Protein AF-A0A444R2T9-F1 (afdb_monomer_lite)

Radius of gyration: 25.32 Å; chains: 1; bounding box: 72×37×50 Å

Sequence (111 aa):
MKKINFAFIILFLFSLPLIIFYQPWVNALPPTPRHASPEQLEKTVRYLTQTVHPRSADNIDNLNRSAEYIKEVFISNGARVTAQDVPITGGPYKNIVANYGPADGPLIIIG

Organism: Escherichia coli (NCBI:txid562)

pLDDT: mean 89.86, std 9.11, range [56.91, 98.12]

Secondary structure (DSSP, 8-state):
-HHHHHHHHHHHHHHHHHHHHH-TT-PPPPPP---S-HHHHHHHHHIIIIIS---STT-HHHHHHHHHHHHHHHHHTT-EEEEEEE--TTS-EEEEEEE-S-SSSPP----

Foldseek 3Di:
DVVVVVVVVVVVVVCVVVCVVVVVVDDDDDDDPPPDDPVVVVVLCCCLPPVLPPQDLVRVVSVVVNLVVVLVVLVVVPWPWDWDFDPDPRDRDTDIDTDDDDPPDDDDDDD

Structure (mmCIF, N/CA/C/O backbone):
data_AF-A0A444R2T9-F1
#
_entry.id   AF-A0A444R2T9-F1
#
loop_
_atom_site.group_PDB
_atom_site.id
_atom_site.type_symbol
_atom_site.label_atom_id
_atom_site.label_alt_id
_atom_site.label_comp_id
_atom_site.label_asym_id
_atom_site.label_entity_id
_atom_site.label_seq_id
_atom_site.pdbx_PDB_ins_code
_atom_site.Cartn_x
_atom_site.Cartn_y
_atom_site.Cartn_z
_atom_site.occupancy
_atom_site.B_iso_or_equiv
_atom_site.auth_seq_id
_atom_site.auth_comp_id
_atom_site.auth_asym_id
_atom_site.auth_atom_id
_atom_site.pdbx_PDB_model_num
ATOM 1 N N . MET A 1 1 ? 60.084 2.263 -27.507 1.00 56.91 1 MET A N 1
ATOM 2 C CA . MET A 1 1 ? 59.109 1.176 -27.243 1.00 56.91 1 MET A CA 1
ATOM 3 C C . MET A 1 1 ? 58.768 1.012 -25.755 1.00 56.91 1 MET A C 1
ATOM 5 O O . MET A 1 1 ? 57.604 1.160 -25.426 1.00 56.91 1 MET A O 1
ATOM 9 N N . LYS A 1 2 ? 59.722 0.812 -24.824 1.00 59.62 2 LYS A N 1
ATOM 10 C CA . LYS A 1 2 ? 59.415 0.601 -23.381 1.00 59.62 2 LYS A CA 1
ATOM 11 C C . LYS A 1 2 ? 58.639 1.741 -22.682 1.00 59.62 2 LYS A C 1
ATOM 13 O O . LYS A 1 2 ? 57.729 1.464 -21.912 1.00 59.62 2 LYS A O 1
ATOM 18 N N . LYS A 1 3 ? 58.953 3.013 -22.970 1.00 61.66 3 LYS A N 1
ATOM 19 C CA . LYS A 1 3 ? 58.262 4.182 -22.372 1.00 61.66 3 LYS A CA 1
ATOM 20 C C . LYS A 1 3 ? 56.801 4.330 -22.822 1.00 61.66 3 LYS A C 1
ATOM 22 O O . LYS A 1 3 ? 55.969 4.779 -22.047 1.00 61.66 3 LYS A O 1
ATOM 27 N N . ILE A 1 4 ? 56.502 3.916 -24.054 1.00 66.50 4 ILE A N 1
ATOM 28 C CA . ILE A 1 4 ? 55.150 3.952 -24.626 1.00 66.50 4 ILE A CA 1
ATOM 29 C C . ILE A 1 4 ? 54.253 2.951 -23.882 1.00 66.50 4 ILE A C 1
ATOM 31 O O . ILE A 1 4 ? 53.169 3.312 -23.446 1.00 66.50 4 ILE A O 1
ATOM 35 N N . ASN A 1 5 ? 54.759 1.746 -23.602 1.00 72.44 5 ASN A N 1
ATOM 36 C CA . ASN A 1 5 ? 54.027 0.736 -22.827 1.00 72.44 5 ASN A CA 1
ATOM 37 C C . ASN A 1 5 ? 53.767 1.174 -21.375 1.00 72.44 5 ASN A C 1
ATOM 39 O O . ASN A 1 5 ? 52.708 0.888 -20.829 1.00 72.44 5 ASN A O 1
ATOM 43 N N . PHE A 1 6 ? 54.703 1.902 -20.757 1.00 81.19 6 PHE A N 1
ATOM 44 C CA . PHE A 1 6 ? 54.534 2.416 -19.394 1.00 81.19 6 PHE A CA 1
ATOM 45 C C . PHE A 1 6 ? 53.451 3.504 -19.301 1.00 81.19 6 PHE A C 1
ATOM 47 O O . PHE A 1 6 ? 52.652 3.501 -18.368 1.00 81.19 6 PHE A O 1
ATOM 54 N N . ALA A 1 7 ? 53.369 4.390 -20.298 1.00 85.06 7 ALA A N 1
ATOM 55 C CA . ALA A 1 7 ? 52.317 5.405 -20.368 1.00 85.06 7 ALA A CA 1
ATOM 56 C C . ALA A 1 7 ? 50.914 4.782 -20.498 1.00 85.06 7 ALA A C 1
ATOM 58 O O . ALA A 1 7 ? 49.977 5.243 -19.850 1.00 85.06 7 ALA A O 1
ATOM 59 N N . PHE A 1 8 ? 50.777 3.695 -21.267 1.00 86.12 8 PHE A N 1
ATOM 60 C CA . PHE A 1 8 ? 49.508 2.971 -21.388 1.00 86.12 8 PHE A CA 1
ATOM 61 C C . PHE A 1 8 ? 49.064 2.313 -20.077 1.00 86.12 8 PHE A C 1
ATOM 63 O O . PHE A 1 8 ? 47.875 2.329 -19.770 1.00 86.12 8 PHE A O 1
ATOM 70 N N . ILE A 1 9 ? 49.999 1.789 -19.278 1.00 88.62 9 ILE A N 1
ATOM 71 C CA . ILE A 1 9 ? 49.688 1.201 -17.965 1.00 88.62 9 ILE A CA 1
ATOM 72 C C . ILE A 1 9 ? 49.150 2.267 -17.007 1.00 88.62 9 ILE A C 1
ATOM 74 O O . ILE A 1 9 ? 48.155 2.035 -16.323 1.00 88.62 9 ILE A O 1
ATOM 78 N N . ILE A 1 10 ? 49.775 3.447 -16.986 1.00 90.25 10 ILE A N 1
ATOM 79 C CA . ILE A 1 10 ? 49.314 4.574 -16.168 1.00 90.25 10 ILE A CA 1
ATOM 80 C C . ILE A 1 10 ? 47.912 5.002 -16.604 1.00 90.25 10 ILE A C 1
ATOM 82 O O . ILE A 1 10 ? 47.019 5.109 -15.768 1.00 90.25 10 ILE A O 1
ATOM 86 N N . LEU A 1 11 ? 47.690 5.185 -17.907 1.00 89.81 11 LEU A N 1
ATOM 87 C CA . LEU A 1 11 ? 46.384 5.584 -18.430 1.00 89.81 11 LEU A CA 1
ATOM 88 C C . LEU A 1 11 ? 45.292 4.556 -18.090 1.00 89.81 11 LEU A C 1
ATOM 90 O O . LEU A 1 11 ? 44.199 4.933 -17.672 1.00 89.81 11 LEU A O 1
ATOM 94 N N . PHE A 1 12 ? 45.605 3.262 -18.199 1.00 88.75 12 PHE A N 1
ATOM 95 C CA . PHE A 1 12 ? 44.692 2.185 -17.828 1.00 88.75 12 PHE A CA 1
ATOM 96 C C . PHE A 1 12 ? 44.347 2.223 -16.331 1.00 88.75 12 PHE A C 1
ATOM 98 O O . PHE A 1 12 ? 43.168 2.207 -15.978 1.00 88.75 12 PHE A O 1
ATOM 105 N N . LEU A 1 13 ? 45.347 2.373 -15.455 1.00 91.75 13 LEU A N 1
ATOM 106 C CA . LEU A 1 13 ? 45.146 2.493 -14.005 1.00 91.75 13 LEU A CA 1
ATOM 107 C C . LEU A 1 13 ? 44.278 3.699 -13.625 1.00 91.75 13 LEU A C 1
ATOM 109 O O . LEU A 1 13 ? 43.403 3.569 -12.774 1.00 91.75 13 LEU A O 1
ATOM 113 N N . PHE A 1 14 ? 44.468 4.847 -14.280 1.00 91.75 14 PHE A N 1
ATOM 114 C CA . PHE A 1 14 ? 43.635 6.033 -14.052 1.00 91.75 14 PHE A CA 1
ATOM 115 C C . PHE A 1 14 ? 42.214 5.894 -14.616 1.00 91.75 14 PHE A C 1
ATOM 117 O O . PHE A 1 14 ? 41.293 6.530 -14.106 1.00 91.75 14 PHE A O 1
ATOM 124 N N . SER A 1 15 ? 42.008 5.051 -15.632 1.00 87.31 15 SER A N 1
ATOM 125 C CA . SER A 1 15 ? 40.678 4.789 -16.197 1.00 87.31 15 SER A CA 1
ATOM 126 C C . SER A 1 15 ? 39.839 3.798 -15.378 1.00 87.31 15 SER A C 1
ATOM 128 O O . SER A 1 15 ? 38.613 3.849 -15.437 1.00 87.31 15 SER A O 1
ATOM 130 N N . LEU A 1 16 ? 40.465 2.929 -14.573 1.00 89.62 16 LEU A N 1
ATOM 131 C CA . LEU A 1 16 ? 39.766 1.903 -13.788 1.00 89.62 16 LEU A CA 1
ATOM 132 C C . LEU A 1 16 ? 38.719 2.473 -12.813 1.00 89.62 16 LEU A C 1
ATOM 134 O O . LEU A 1 16 ? 37.594 1.971 -12.824 1.00 89.62 16 LEU A O 1
ATOM 138 N N . PRO A 1 17 ? 39.002 3.527 -12.019 1.00 89.94 17 PRO A N 1
ATOM 139 C CA . PRO A 1 17 ? 37.986 4.154 -11.177 1.00 89.94 17 PRO A CA 1
ATOM 140 C C . PRO A 1 17 ? 36.798 4.673 -11.990 1.00 89.94 17 PRO A C 1
ATOM 142 O O . PRO A 1 17 ? 35.655 4.456 -11.603 1.00 89.94 17 PRO A O 1
A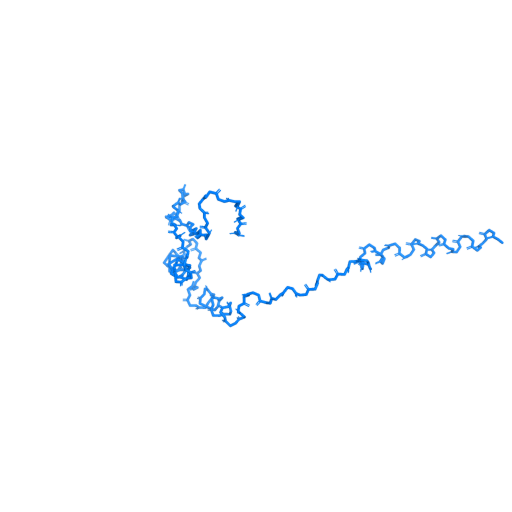TOM 145 N N . LEU A 1 18 ? 37.046 5.296 -13.147 1.00 86.50 18 LEU A N 1
ATOM 146 C CA . LEU A 1 18 ? 35.976 5.788 -14.020 1.00 86.50 18 LEU A CA 1
ATOM 147 C C . LEU A 1 18 ? 35.096 4.637 -14.522 1.00 86.50 18 LEU A C 1
ATOM 149 O O . LEU A 1 18 ? 33.878 4.754 -14.517 1.00 86.50 18 LEU A O 1
ATOM 153 N N . ILE A 1 19 ? 35.680 3.498 -14.888 1.00 87.94 19 ILE A N 1
ATOM 154 C CA . ILE A 1 19 ? 34.912 2.328 -15.336 1.00 87.94 19 ILE A CA 1
ATOM 155 C C . ILE A 1 19 ? 34.086 1.730 -14.184 1.00 87.94 19 ILE A C 1
ATOM 157 O O . ILE A 1 19 ? 32.923 1.380 -14.386 1.00 87.94 19 ILE A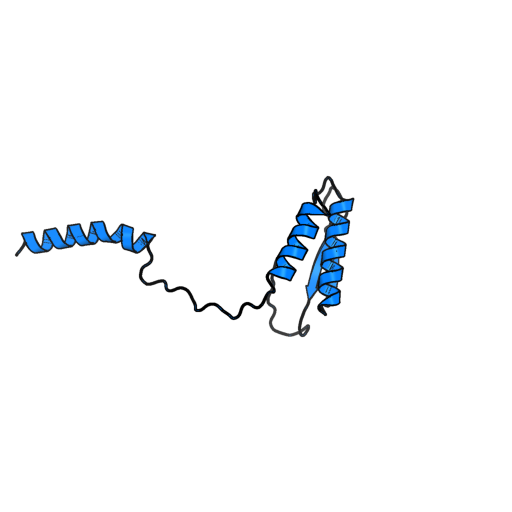 O 1
ATOM 161 N N . ILE A 1 20 ? 34.659 1.644 -12.978 1.00 86.75 20 ILE A N 1
ATOM 162 C CA . ILE A 1 20 ? 33.999 1.069 -11.793 1.00 86.75 20 ILE A CA 1
ATOM 163 C C . ILE A 1 20 ? 32.844 1.957 -11.315 1.00 86.75 20 ILE A C 1
ATOM 165 O O . ILE A 1 20 ? 31.766 1.445 -11.018 1.00 86.75 20 ILE A O 1
ATOM 169 N N . PHE A 1 21 ? 33.047 3.276 -11.256 1.00 86.44 21 PHE A N 1
ATOM 170 C CA . PHE A 1 21 ? 32.043 4.208 -10.740 1.00 86.44 21 PHE A CA 1
ATOM 171 C C . PHE A 1 21 ? 31.004 4.631 -11.782 1.00 86.44 21 PHE A C 1
ATOM 173 O O . PHE A 1 21 ? 29.872 4.918 -11.406 1.00 86.44 21 PHE A O 1
ATOM 180 N N . TYR A 1 22 ? 31.357 4.671 -13.071 1.00 82.38 22 TYR A N 1
ATOM 181 C CA . TYR A 1 22 ? 30.474 5.189 -14.124 1.00 82.38 22 TYR A CA 1
ATOM 182 C C . TYR A 1 22 ? 29.783 4.100 -14.955 1.00 82.38 22 TYR A C 1
ATOM 184 O O . TYR A 1 22 ? 29.003 4.436 -15.839 1.00 82.38 22 TYR A O 1
ATOM 192 N N . GLN A 1 23 ? 30.063 2.817 -14.679 1.00 83.62 23 GLN A N 1
ATOM 193 C CA . GLN A 1 23 ? 29.450 1.638 -15.311 1.00 83.62 23 GLN A CA 1
ATOM 194 C C . GLN A 1 23 ? 29.088 1.850 -16.799 1.00 83.62 23 GLN A C 1
ATOM 196 O O . GLN A 1 23 ? 27.925 1.728 -17.178 1.00 83.62 23 GLN A O 1
ATOM 201 N N . PRO A 1 24 ? 30.065 2.155 -17.673 1.00 83.06 24 PRO A N 1
ATOM 202 C CA . PRO A 1 24 ? 29.806 2.651 -19.031 1.00 83.06 24 PRO A CA 1
ATOM 203 C C . PRO A 1 24 ? 29.093 1.648 -19.954 1.00 83.06 24 PRO A C 1
ATOM 205 O O . PRO A 1 24 ? 28.625 2.022 -21.027 1.00 83.06 24 PRO A O 1
ATOM 208 N N . TRP A 1 25 ? 29.004 0.380 -19.546 1.00 87.06 25 TRP A N 1
ATOM 209 C CA . TRP A 1 25 ? 28.285 -0.679 -20.259 1.00 87.06 25 TRP A CA 1
ATOM 210 C C . TRP A 1 25 ? 26.931 -1.043 -19.635 1.00 87.06 25 TRP A C 1
ATOM 212 O O . TRP A 1 25 ? 26.261 -1.952 -20.125 1.00 87.06 25 TRP A O 1
ATOM 222 N N . VAL A 1 26 ? 26.501 -0.340 -18.584 1.00 86.56 26 VAL A N 1
ATOM 223 C CA . VAL A 1 26 ? 25.149 -0.462 -18.034 1.00 86.56 26 VAL A CA 1
ATOM 224 C C . VAL A 1 26 ? 24.255 0.536 -18.754 1.00 86.56 26 VAL A C 1
ATOM 226 O O . VAL A 1 26 ? 24.316 1.741 -18.529 1.00 86.56 26 VAL A O 1
ATOM 229 N N . ASN A 1 27 ? 23.412 0.018 -19.640 1.00 84.06 27 ASN A N 1
ATOM 230 C CA . ASN A 1 27 ? 22.352 0.803 -20.253 1.00 84.06 27 ASN A CA 1
ATOM 231 C C . ASN A 1 27 ? 21.098 0.714 -19.387 1.00 84.06 27 ASN A C 1
ATOM 233 O O . ASN A 1 27 ? 20.773 -0.355 -18.863 1.00 84.06 27 ASN A O 1
ATOM 237 N N . ALA A 1 28 ? 20.370 1.824 -19.271 1.00 81.25 28 ALA A N 1
ATOM 238 C CA . ALA A 1 28 ? 19.031 1.781 -18.707 1.00 81.25 28 ALA A CA 1
ATOM 239 C C . ALA A 1 28 ? 18.175 0.824 -19.545 1.00 81.25 28 ALA A C 1
ATOM 241 O O . ALA A 1 28 ? 18.172 0.896 -20.778 1.00 81.25 28 ALA A O 1
ATOM 242 N N . LEU A 1 29 ? 17.446 -0.069 -18.877 1.00 81.88 29 LEU A N 1
ATOM 243 C CA . LEU A 1 29 ? 16.392 -0.818 -19.547 1.00 81.88 29 LEU A CA 1
ATOM 244 C C . LEU A 1 29 ? 15.398 0.188 -20.148 1.00 81.88 29 LEU A C 1
ATOM 246 O O . LEU A 1 29 ? 15.164 1.242 -19.541 1.00 81.88 29 LEU A O 1
ATOM 250 N N . PRO A 1 30 ? 14.823 -0.100 -21.331 1.00 79.94 30 PRO A N 1
ATOM 251 C CA . PRO A 1 30 ? 13.791 0.757 -21.886 1.00 79.94 30 PRO A CA 1
ATOM 252 C C . PRO A 1 30 ? 12.693 0.939 -20.832 1.00 79.94 30 PRO A C 1
ATOM 254 O O . PRO A 1 30 ? 12.364 -0.030 -20.140 1.00 79.94 30 PRO A O 1
ATOM 257 N N . PRO A 1 31 ? 12.131 2.152 -20.683 1.00 73.75 31 PRO A N 1
ATOM 258 C CA . PRO A 1 31 ? 11.043 2.367 -19.751 1.00 73.75 31 PRO A CA 1
ATOM 259 C C . PRO A 1 31 ? 9.927 1.377 -20.069 1.00 73.75 31 PRO A C 1
ATOM 261 O O . PRO A 1 31 ? 9.345 1.408 -21.155 1.00 73.75 31 PRO A O 1
ATOM 264 N N . THR A 1 32 ? 9.635 0.480 -19.133 1.00 72.88 32 THR A N 1
ATOM 265 C CA . THR A 1 32 ? 8.424 -0.331 -19.195 1.00 72.88 32 THR A CA 1
ATOM 266 C C . THR A 1 32 ? 7.236 0.635 -19.257 1.00 72.88 32 THR A C 1
ATOM 268 O O . THR A 1 32 ? 7.304 1.705 -18.633 1.00 72.88 32 THR A O 1
ATOM 271 N N . PRO A 1 33 ? 6.155 0.323 -19.999 1.00 74.56 33 PRO A N 1
ATOM 272 C CA . PRO A 1 33 ? 4.950 1.139 -19.979 1.00 74.56 33 PRO A CA 1
ATOM 273 C C . PRO A 1 33 ? 4.586 1.481 -18.537 1.00 74.56 33 PRO A C 1
ATOM 275 O O . PRO A 1 33 ? 4.648 0.625 -17.654 1.00 74.56 33 PRO A O 1
ATOM 278 N N . ARG A 1 34 ? 4.278 2.751 -18.272 1.00 65.50 34 ARG A N 1
ATOM 279 C CA . ARG A 1 34 ? 3.989 3.209 -16.914 1.00 65.50 34 ARG A CA 1
ATOM 280 C C . ARG A 1 34 ? 2.705 2.515 -16.445 1.00 65.50 34 ARG A C 1
ATOM 282 O O . ARG A 1 34 ? 1.613 2.931 -16.807 1.00 65.50 34 ARG A O 1
ATOM 289 N N . HIS A 1 35 ? 2.852 1.425 -15.693 1.00 73.50 35 HIS A N 1
ATOM 290 C CA . HIS A 1 35 ? 1.725 0.586 -15.279 1.00 73.50 35 HIS A CA 1
ATOM 291 C C . HIS A 1 35 ? 0.887 1.234 -14.167 1.00 73.50 35 HIS A C 1
ATOM 293 O O . HIS A 1 35 ? -0.308 0.977 -14.079 1.00 73.50 35 HIS A O 1
ATOM 299 N N . ALA A 1 36 ? 1.493 2.092 -13.338 1.00 83.81 36 ALA A N 1
ATOM 300 C CA . ALA A 1 36 ? 0.809 2.797 -12.255 1.00 83.81 36 ALA A CA 1
ATOM 301 C C . ALA A 1 36 ? 0.495 4.256 -12.634 1.00 83.81 36 ALA A C 1
ATOM 303 O O . ALA A 1 36 ? 1.361 4.968 -13.148 1.00 83.81 36 ALA A O 1
ATOM 304 N N . SER A 1 37 ? -0.727 4.713 -12.335 1.00 90.88 37 SER A N 1
ATOM 305 C CA . SER A 1 37 ? -1.129 6.122 -12.478 1.00 90.88 37 SER A CA 1
ATOM 306 C C . SER A 1 37 ? -0.406 6.991 -11.435 1.00 90.88 37 SER A C 1
ATOM 308 O O . SER A 1 37 ? -0.551 6.734 -10.233 1.00 90.88 37 SER A O 1
ATOM 310 N N . PRO A 1 38 ? 0.348 8.026 -11.856 1.00 92.56 38 PRO A N 1
ATOM 311 C CA . PRO A 1 38 ? 0.967 8.982 -10.937 1.00 92.56 38 PRO A CA 1
ATOM 312 C C . PRO A 1 38 ? -0.045 9.674 -10.022 1.00 92.56 38 PRO A C 1
ATOM 314 O O . PRO A 1 38 ? 0.216 9.859 -8.837 1.00 92.56 38 PRO A O 1
ATOM 317 N N . GLU A 1 39 ? -1.218 10.006 -10.554 1.00 94.88 39 GLU A N 1
ATOM 318 C CA . GLU A 1 39 ? -2.283 10.708 -9.839 1.00 94.88 39 GLU A CA 1
ATOM 319 C C . GLU A 1 39 ? -2.837 9.839 -8.704 1.00 94.88 39 GLU A C 1
ATOM 321 O O . GLU A 1 39 ? -3.038 10.306 -7.581 1.00 94.88 39 GLU A O 1
ATOM 326 N N . GLN A 1 40 ? -3.033 8.544 -8.972 1.00 93.69 40 GLN A N 1
ATOM 327 C CA . GLN A 1 40 ? -3.502 7.597 -7.966 1.00 93.69 40 GLN A CA 1
ATOM 328 C C . GLN A 1 40 ? -2.442 7.337 -6.888 1.00 93.69 40 GLN A C 1
ATOM 330 O O . GLN A 1 40 ? -2.782 7.205 -5.705 1.00 93.69 40 GLN A O 1
ATOM 335 N N . LEU A 1 41 ? -1.161 7.308 -7.271 1.00 94.50 41 LEU A N 1
ATOM 336 C CA . LEU A 1 41 ? -0.053 7.195 -6.325 1.00 94.50 41 LEU A CA 1
ATOM 337 C C . LEU A 1 41 ? -0.001 8.417 -5.402 1.00 94.50 41 LEU A C 1
ATOM 339 O O . LEU A 1 41 ? 0.025 8.257 -4.183 1.00 94.50 41 LEU A O 1
ATOM 343 N N . GLU A 1 42 ? -0.057 9.628 -5.958 1.00 96.88 42 GLU A N 1
ATOM 344 C CA . GLU A 1 42 ? -0.062 10.863 -5.172 1.00 96.88 42 GLU A CA 1
ATOM 345 C C . GLU A 1 42 ? -1.255 10.909 -4.212 1.00 96.88 42 GLU A C 1
ATOM 347 O O . GLU A 1 42 ? -1.074 11.176 -3.023 1.00 96.88 42 GLU A O 1
ATOM 352 N N . LYS A 1 43 ? -2.464 10.592 -4.693 1.00 96.69 43 LYS A N 1
ATOM 353 C CA . LYS A 1 43 ? -3.675 10.540 -3.861 1.00 96.69 43 LYS A CA 1
ATOM 354 C C . LYS A 1 43 ? -3.503 9.601 -2.666 1.00 96.69 43 LYS A C 1
ATOM 356 O O . LYS A 1 43 ? -3.826 9.976 -1.538 1.00 96.69 43 LYS A O 1
ATOM 361 N N . THR A 1 44 ? -2.971 8.404 -2.910 1.00 96.88 44 THR A N 1
ATOM 362 C CA . THR A 1 44 ? -2.714 7.390 -1.876 1.00 96.88 44 THR A CA 1
ATOM 363 C C . THR A 1 44 ? -1.693 7.898 -0.858 1.00 96.88 44 THR A C 1
ATOM 365 O O . THR A 1 44 ? -1.937 7.853 0.349 1.00 96.88 44 THR A O 1
ATOM 368 N N . VAL A 1 45 ? -0.567 8.441 -1.330 1.00 96.94 45 VAL A N 1
ATOM 369 C CA . VAL A 1 45 ? 0.497 8.967 -0.465 1.00 96.94 45 VAL A CA 1
ATOM 370 C C . VAL A 1 45 ? -0.011 10.134 0.377 1.00 96.94 45 VAL A C 1
ATOM 372 O O . VAL A 1 45 ? 0.224 10.153 1.585 1.00 96.94 45 VAL A O 1
ATOM 375 N N . ARG A 1 46 ? -0.750 11.085 -0.206 1.00 98.00 46 ARG A N 1
ATOM 376 C CA . ARG A 1 46 ? -1.325 12.218 0.535 1.00 98.00 46 ARG A CA 1
ATOM 377 C C . ARG A 1 46 ? -2.303 11.764 1.603 1.00 98.00 46 ARG A C 1
ATOM 379 O O . ARG A 1 46 ? -2.208 12.240 2.728 1.00 98.00 46 ARG A O 1
ATOM 386 N N . TYR A 1 47 ? -3.188 10.817 1.295 1.00 98.06 47 TYR A N 1
ATOM 387 C CA . TYR A 1 47 ? -4.092 10.271 2.303 1.00 98.06 47 TYR A CA 1
ATOM 388 C C . TYR A 1 47 ? -3.301 9.706 3.493 1.00 98.06 47 TYR A C 1
ATOM 390 O O . TYR A 1 47 ? -3.508 10.129 4.631 1.00 98.06 47 TYR A O 1
ATOM 398 N N . LEU A 1 48 ? -2.324 8.833 3.226 1.00 97.62 48 LEU A N 1
ATOM 399 C CA . LEU A 1 48 ? -1.535 8.165 4.266 1.00 97.62 48 LEU A CA 1
ATOM 400 C C . LEU A 1 48 ? -0.632 9.109 5.074 1.00 97.62 48 LEU A C 1
ATOM 402 O O . LEU A 1 48 ? -0.365 8.846 6.244 1.00 97.62 48 LEU A O 1
ATOM 406 N N . THR A 1 49 ? -0.138 10.186 4.463 1.00 96.50 49 THR A N 1
ATOM 407 C CA . THR A 1 49 ? 0.852 11.083 5.087 1.00 96.50 49 THR A CA 1
ATOM 408 C C . THR A 1 49 ? 0.264 12.375 5.640 1.00 96.50 49 THR A C 1
ATOM 410 O O . THR A 1 49 ? 0.871 12.969 6.524 1.00 96.50 49 THR A O 1
ATOM 413 N N . GLN A 1 50 ? -0.895 12.814 5.147 1.00 97.25 50 GLN A N 1
ATOM 414 C CA . GLN A 1 50 ? -1.516 14.087 5.527 1.00 97.25 50 GLN A CA 1
ATOM 415 C C . GLN A 1 50 ? -2.862 13.885 6.230 1.00 97.25 50 GLN A C 1
ATOM 417 O O . GLN A 1 50 ? -3.188 14.646 7.134 1.00 97.25 50 GLN A O 1
ATOM 422 N N . THR A 1 51 ? -3.648 12.872 5.845 1.00 97.19 51 THR A N 1
ATOM 423 C CA . THR A 1 51 ? -4.990 12.640 6.411 1.00 97.19 51 THR A CA 1
ATOM 424 C C . THR A 1 51 ? -4.978 11.684 7.604 1.00 97.19 51 THR A C 1
ATOM 426 O O . THR A 1 51 ? -5.656 11.94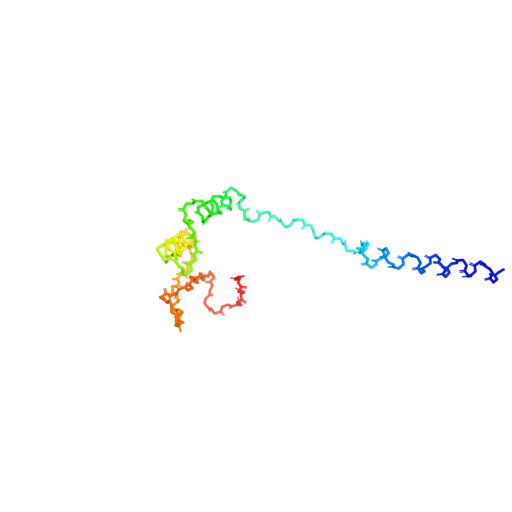5 8.595 1.00 97.19 51 THR A O 1
ATOM 429 N N . VAL A 1 52 ? -4.223 10.582 7.530 1.00 96.94 52 VAL A N 1
ATOM 430 C CA . VAL A 1 52 ? -4.119 9.570 8.606 1.00 96.94 52 VAL A CA 1
ATOM 431 C C . VAL A 1 52 ? -2.739 9.582 9.272 1.00 96.94 52 VAL A C 1
ATOM 433 O O . VAL A 1 52 ? -2.103 8.549 9.471 1.00 96.94 52 VAL A O 1
ATOM 436 N N . HIS A 1 53 ? -2.271 10.782 9.619 1.00 95.69 53 HIS A N 1
ATOM 437 C CA . HIS A 1 53 ? -0.987 11.015 10.276 1.00 95.69 53 HIS A CA 1
ATOM 438 C C . HIS A 1 53 ? -1.165 11.438 11.749 1.00 95.69 53 HIS A C 1
ATOM 440 O O . HIS A 1 53 ? -2.098 12.185 12.046 1.00 95.69 53 HIS A O 1
ATOM 446 N N . PRO A 1 54 ? -0.266 11.032 12.667 1.00 95.50 54 PRO A N 1
ATOM 447 C CA . PRO A 1 54 ? 0.809 10.053 12.485 1.00 95.50 54 PRO A CA 1
ATOM 448 C C . PRO A 1 54 ? 0.291 8.609 12.486 1.00 95.50 54 PRO A C 1
ATOM 450 O O . PRO A 1 54 ? -0.693 8.288 13.148 1.00 95.50 54 PRO A O 1
ATOM 453 N N . ARG A 1 55 ? 0.982 7.739 11.742 1.00 92.00 55 ARG A N 1
ATOM 454 C CA . ARG A 1 55 ? 0.684 6.308 11.595 1.00 92.00 55 ARG A CA 1
ATOM 455 C C . ARG A 1 55 ? 1.771 5.485 12.290 1.00 92.00 55 ARG A C 1
ATOM 457 O O . ARG A 1 55 ? 2.691 4.999 11.636 1.00 92.00 55 ARG A O 1
ATOM 464 N N . SER A 1 56 ? 1.694 5.379 13.614 1.00 92.38 56 SER A N 1
ATOM 465 C CA . SER A 1 56 ? 2.653 4.632 14.443 1.00 92.38 56 SER A CA 1
ATOM 466 C C . SER A 1 56 ? 1.944 3.728 15.453 1.00 92.38 56 SER A C 1
ATOM 468 O O . SER A 1 56 ? 0.731 3.824 15.631 1.00 92.38 56 SER A O 1
ATOM 470 N N . ALA A 1 57 ? 2.713 2.866 16.122 1.00 90.06 57 ALA A N 1
ATOM 471 C CA . ALA A 1 57 ? 2.247 2.035 17.233 1.00 90.06 57 ALA A CA 1
ATOM 472 C C . ALA A 1 57 ? 1.603 2.854 18.366 1.00 90.06 57 ALA A C 1
ATOM 474 O O . ALA A 1 57 ? 0.625 2.419 18.958 1.00 90.06 57 ALA A O 1
ATOM 475 N N . ASP A 1 58 ? 2.084 4.074 18.606 1.00 92.06 58 ASP A N 1
ATOM 476 C CA . ASP A 1 58 ? 1.516 4.970 19.621 1.00 92.06 58 ASP A CA 1
ATOM 477 C C . ASP A 1 58 ? 0.206 5.640 19.163 1.00 92.06 58 ASP A C 1
ATOM 479 O O . ASP A 1 58 ? -0.468 6.299 19.947 1.00 92.06 58 ASP A O 1
ATOM 483 N N . ASN A 1 59 ? -0.160 5.493 17.883 1.00 93.75 59 ASN A N 1
ATOM 484 C CA . ASN A 1 59 ? -1.310 6.137 17.244 1.00 93.75 59 ASN A CA 1
ATOM 485 C C . ASN A 1 59 ? -2.190 5.091 16.543 1.00 93.75 59 ASN A C 1
ATOM 487 O O . ASN A 1 59 ? -2.431 5.150 15.331 1.00 93.75 59 ASN A O 1
ATOM 491 N N . ILE A 1 60 ? -2.654 4.111 17.324 1.00 92.69 60 ILE A N 1
ATOM 492 C CA . ILE A 1 60 ? -3.382 2.925 16.850 1.00 92.69 60 ILE A CA 1
ATOM 493 C C . ILE A 1 60 ? -4.608 3.271 15.998 1.00 92.69 60 ILE A C 1
ATOM 495 O O . ILE A 1 60 ? -4.845 2.607 14.992 1.00 92.69 60 ILE A O 1
ATOM 499 N N . ASP A 1 61 ? -5.353 4.329 16.320 1.00 94.50 61 ASP A N 1
ATOM 500 C CA . ASP A 1 61 ? -6.534 4.713 15.536 1.00 94.50 61 ASP A CA 1
ATOM 501 C C . ASP A 1 61 ? -6.170 5.085 14.095 1.00 94.50 61 ASP A C 1
ATOM 503 O O . ASP A 1 61 ? -6.790 4.611 13.141 1.00 94.50 61 ASP A O 1
ATOM 507 N N . ASN A 1 62 ? -5.118 5.882 13.908 1.00 96.69 62 ASN A N 1
ATOM 508 C CA . ASN A 1 62 ? -4.628 6.239 12.579 1.00 96.69 62 ASN A CA 1
ATOM 509 C C . ASN A 1 62 ? -3.992 5.040 11.869 1.00 96.69 62 ASN A C 1
ATOM 511 O O . ASN A 1 62 ? -4.154 4.887 10.655 1.00 96.69 62 ASN A O 1
ATOM 515 N N . LEU A 1 63 ? -3.311 4.163 12.612 1.00 95.31 63 LEU A N 1
ATOM 516 C CA . LEU A 1 63 ? -2.784 2.907 12.083 1.00 95.31 63 LEU A CA 1
ATOM 517 C C . LEU A 1 63 ? -3.904 2.009 11.538 1.00 95.31 63 LEU A C 1
ATOM 519 O O . LEU A 1 63 ? -3.812 1.544 10.401 1.00 95.31 63 LEU A O 1
ATOM 523 N N . ASN A 1 64 ? -4.997 1.864 12.285 1.00 94.94 64 ASN A N 1
ATOM 524 C CA . ASN A 1 64 ? -6.174 1.097 11.887 1.00 94.94 64 ASN A CA 1
ATOM 525 C C . ASN A 1 64 ? -6.912 1.737 10.708 1.00 94.94 64 ASN A C 1
ATOM 527 O O . ASN A 1 64 ? -7.256 1.043 9.755 1.00 94.94 64 ASN A O 1
ATOM 531 N N . ARG A 1 65 ? -7.099 3.064 10.711 1.00 97.00 65 ARG A N 1
ATOM 532 C CA . ARG A 1 65 ? -7.699 3.789 9.574 1.00 97.00 65 ARG A CA 1
ATOM 533 C C . ARG A 1 65 ? -6.884 3.621 8.295 1.00 97.00 65 ARG A C 1
ATOM 535 O O . ARG A 1 65 ? -7.452 3.493 7.215 1.00 97.00 65 ARG A O 1
ATOM 542 N N . SER A 1 66 ? -5.560 3.586 8.416 1.00 97.12 66 SER A N 1
ATOM 543 C CA . SER A 1 66 ? -4.667 3.328 7.284 1.00 97.12 66 SER A CA 1
ATOM 544 C C . SER A 1 66 ? -4.812 1.903 6.758 1.00 97.12 66 SER A C 1
ATOM 546 O O . SER A 1 66 ? -4.887 1.709 5.547 1.00 97.12 66 SER A O 1
ATOM 548 N N . ALA A 1 67 ? -4.871 0.916 7.656 1.00 96.56 67 ALA A N 1
ATOM 549 C CA . ALA A 1 67 ? -5.077 -0.482 7.294 1.00 96.56 67 ALA A CA 1
ATOM 550 C C . ALA A 1 67 ? -6.423 -0.683 6.581 1.00 96.56 67 ALA A C 1
ATOM 552 O O . ALA A 1 67 ? -6.470 -1.338 5.541 1.00 96.56 67 ALA A O 1
ATOM 553 N N . GLU A 1 68 ? -7.491 -0.057 7.082 1.00 97.25 68 GLU A N 1
ATOM 554 C CA . GLU A 1 68 ? -8.813 -0.129 6.461 1.00 97.25 68 GLU A CA 1
ATOM 555 C C . GLU A 1 68 ? -8.829 0.551 5.089 1.00 97.25 68 GLU A C 1
ATOM 557 O O . GLU A 1 68 ? -9.304 -0.035 4.123 1.00 97.25 68 GLU A O 1
ATOM 562 N N . TYR A 1 69 ? -8.218 1.732 4.954 1.00 97.81 69 TYR A N 1
ATOM 563 C CA . TYR A 1 69 ? -8.084 2.389 3.654 1.00 97.81 69 TYR A CA 1
ATOM 564 C C . TYR A 1 69 ? -7.362 1.505 2.623 1.00 97.81 69 TYR A C 1
ATOM 566 O O . TYR A 1 69 ? -7.843 1.348 1.503 1.00 97.81 69 TYR A O 1
ATOM 574 N N . ILE A 1 70 ? -6.233 0.894 3.000 1.00 97.38 70 ILE A N 1
ATOM 575 C CA . ILE A 1 70 ? -5.471 -0.006 2.118 1.00 97.38 70 ILE A CA 1
ATOM 576 C C . ILE A 1 70 ? -6.309 -1.233 1.739 1.00 97.38 70 ILE A C 1
ATOM 578 O O . ILE A 1 70 ? -6.341 -1.620 0.570 1.00 97.38 70 ILE A O 1
ATOM 582 N N . LYS A 1 71 ? -7.018 -1.822 2.707 1.00 98.12 71 LYS A N 1
ATOM 583 C CA . LYS A 1 71 ? -7.929 -2.948 2.480 1.00 98.12 71 LYS A CA 1
ATOM 584 C C . LYS A 1 71 ? -9.016 -2.594 1.465 1.00 98.12 71 LYS A C 1
ATOM 586 O O . LYS A 1 71 ? -9.183 -3.334 0.499 1.00 98.12 71 LYS A O 1
ATOM 591 N N . GLU A 1 72 ? -9.694 -1.462 1.626 1.00 97.94 72 GLU A N 1
ATOM 592 C CA . GLU A 1 72 ? -10.746 -1.020 0.703 1.00 97.94 72 GLU A CA 1
ATOM 593 C C . GLU A 1 72 ? -10.201 -0.705 -0.699 1.00 97.94 72 GLU A C 1
ATOM 595 O O . GLU A 1 72 ? -10.811 -1.059 -1.713 1.00 97.94 72 GLU A O 1
ATOM 600 N N . VAL A 1 73 ? -9.005 -0.113 -0.793 1.00 97.12 73 VAL A N 1
ATOM 601 C CA . VAL A 1 73 ? -8.327 0.084 -2.083 1.00 97.12 73 VAL A CA 1
ATOM 602 C C . VAL A 1 73 ? -8.043 -1.261 -2.755 1.00 97.12 73 VAL A C 1
ATOM 604 O O . VAL A 1 73 ? -8.342 -1.422 -3.934 1.00 97.12 73 VAL A O 1
ATOM 607 N N . PHE A 1 74 ? -7.530 -2.259 -2.041 1.00 97.44 74 PHE A N 1
ATOM 608 C CA . PHE A 1 74 ? -7.289 -3.577 -2.631 1.00 97.44 74 PHE A CA 1
ATOM 609 C C . PHE A 1 74 ? -8.579 -4.299 -3.040 1.00 97.44 74 PHE A C 1
ATOM 611 O O . PHE A 1 74 ? -8.644 -4.832 -4.148 1.00 97.44 74 PHE A O 1
ATOM 618 N N . ILE A 1 75 ? -9.619 -4.273 -2.200 1.00 97.94 75 ILE A N 1
ATOM 619 C CA . ILE A 1 75 ? -10.925 -4.876 -2.515 1.00 97.94 75 ILE A CA 1
ATOM 620 C C . ILE A 1 75 ? -11.521 -4.234 -3.771 1.00 97.94 75 ILE A C 1
ATOM 622 O O . ILE A 1 75 ? -11.922 -4.943 -4.693 1.00 97.94 75 ILE A O 1
ATOM 626 N N . SER A 1 76 ? -11.525 -2.900 -3.851 1.00 96.75 76 SER A N 1
ATOM 627 C CA . SER A 1 76 ? -12.060 -2.177 -5.015 1.00 96.75 76 SER A CA 1
ATOM 628 C C . SER A 1 76 ? -11.288 -2.436 -6.314 1.00 96.75 76 SER A C 1
ATOM 630 O O . SER A 1 76 ? -11.850 -2.268 -7.393 1.00 96.75 76 SER A O 1
ATOM 632 N N . ASN A 1 77 ? -10.037 -2.899 -6.226 1.00 94.81 77 ASN A N 1
ATOM 633 C CA . ASN A 1 77 ? -9.227 -3.320 -7.373 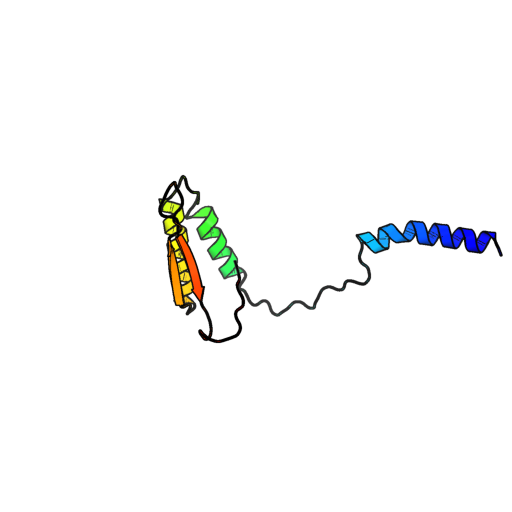1.00 94.81 77 ASN A CA 1
ATOM 634 C C . ASN A 1 77 ? -9.290 -4.839 -7.639 1.00 94.81 77 ASN A C 1
ATOM 636 O O . ASN A 1 77 ? -8.536 -5.353 -8.462 1.00 94.81 77 ASN A O 1
ATOM 640 N N . GLY A 1 78 ? -10.198 -5.566 -6.977 1.00 96.31 78 GLY A N 1
ATOM 641 C CA . GLY A 1 78 ? -10.474 -6.980 -7.249 1.00 96.31 78 GLY A CA 1
ATOM 642 C C . GLY A 1 78 ? -9.579 -7.973 -6.505 1.00 96.31 78 GLY A C 1
ATOM 643 O O . GLY A 1 78 ? -9.554 -9.154 -6.860 1.00 96.31 78 GLY A O 1
ATOM 644 N N . ALA A 1 79 ? -8.844 -7.534 -5.481 1.00 97.69 79 ALA A N 1
ATOM 645 C CA . ALA A 1 79 ? -8.059 -8.440 -4.652 1.00 97.69 79 ALA A CA 1
ATOM 646 C C . ALA A 1 79 ? -8.940 -9.302 -3.742 1.00 97.69 79 ALA A C 1
ATOM 648 O O . ALA A 1 79 ? -9.939 -8.843 -3.187 1.00 97.69 79 ALA A O 1
ATOM 649 N N . ARG A 1 80 ? -8.475 -10.521 -3.454 1.00 97.25 80 ARG A N 1
ATOM 650 C CA . ARG A 1 80 ? -8.917 -11.269 -2.269 1.00 97.25 80 ARG A CA 1
ATOM 651 C C . ARG A 1 80 ? -8.061 -10.836 -1.086 1.00 97.25 80 ARG A C 1
ATOM 653 O O . ARG A 1 80 ? -6.877 -11.179 -1.025 1.00 97.25 80 ARG A O 1
ATOM 660 N N . VAL A 1 81 ? -8.648 -10.053 -0.184 1.00 98.00 81 VAL A N 1
ATOM 661 C CA . VAL A 1 81 ? -7.930 -9.438 0.939 1.00 98.00 81 VAL A CA 1
ATOM 662 C C . VAL A 1 81 ? -8.152 -10.215 2.229 1.00 98.00 81 VAL A C 1
ATOM 664 O O . VAL A 1 81 ? -9.283 -10.542 2.580 1.00 98.00 81 VAL A O 1
ATOM 667 N N . THR A 1 82 ? -7.073 -10.458 2.964 1.00 97.62 82 THR A N 1
ATOM 668 C CA . THR A 1 82 ? -7.103 -11.021 4.316 1.00 97.62 82 THR A CA 1
ATOM 669 C C . THR A 1 82 ? -6.374 -10.096 5.279 1.00 97.62 82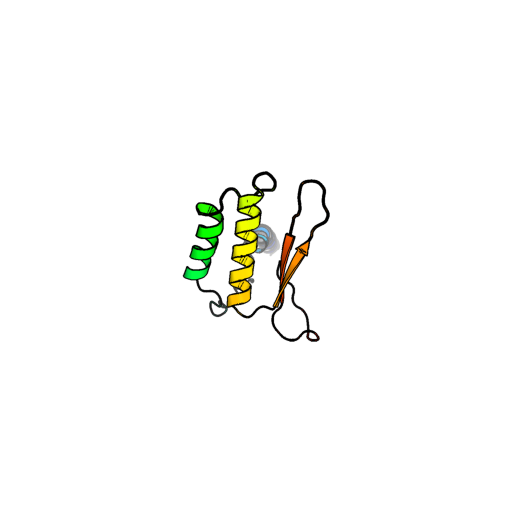 THR A C 1
ATOM 671 O O . THR A 1 82 ? -5.243 -9.688 5.009 1.00 97.62 82 THR A O 1
ATOM 674 N N . ALA A 1 83 ? -7.002 -9.792 6.414 1.00 96.12 83 ALA A N 1
ATOM 675 C CA . ALA A 1 83 ? -6.324 -9.173 7.545 1.00 96.12 83 ALA A CA 1
ATOM 676 C C . ALA A 1 83 ? -5.714 -10.280 8.412 1.00 96.12 83 ALA A C 1
ATOM 678 O O . ALA A 1 83 ? -6.434 -11.144 8.908 1.00 96.12 83 ALA A O 1
ATOM 679 N N . GLN A 1 84 ? -4.396 -10.265 8.566 1.00 95.25 84 GLN A N 1
ATOM 680 C CA . GLN A 1 84 ? -3.659 -11.223 9.381 1.00 95.25 84 GLN A CA 1
ATOM 681 C C . GLN A 1 84 ? -3.231 -10.540 10.677 1.00 95.25 84 GLN A C 1
ATOM 683 O O . GLN A 1 84 ? -2.459 -9.582 10.636 1.00 95.25 84 GLN A O 1
ATOM 688 N N . ASP A 1 85 ? -3.711 -11.037 11.814 1.00 92.94 85 ASP A N 1
ATOM 689 C CA . ASP A 1 85 ? -3.286 -10.542 13.122 1.00 92.94 85 ASP A CA 1
ATOM 690 C C . ASP A 1 85 ? -1.814 -10.891 13.387 1.00 92.94 85 ASP A C 1
ATOM 692 O O . ASP A 1 85 ? -1.353 -12.002 13.112 1.00 92.94 85 ASP A O 1
ATOM 696 N N . VAL A 1 86 ? -1.078 -9.927 13.935 1.00 90.75 86 VAL A N 1
ATOM 697 C CA . VAL A 1 86 ? 0.335 -10.052 14.295 1.00 90.75 86 VAL A CA 1
ATOM 698 C C . VAL A 1 86 ? 0.436 -10.083 15.824 1.00 90.75 86 VAL A C 1
ATOM 700 O O . VAL A 1 86 ? 0.236 -9.052 16.472 1.00 90.75 86 VAL A O 1
ATOM 703 N N . PRO A 1 87 ? 0.730 -11.250 16.428 1.00 85.62 87 PRO A N 1
ATOM 704 C CA . PRO A 1 87 ? 0.681 -11.438 17.874 1.00 85.62 87 PRO A CA 1
ATOM 705 C C . PRO A 1 87 ? 1.975 -10.951 18.540 1.00 85.62 87 PRO A C 1
ATOM 707 O O . PRO A 1 87 ? 2.782 -11.746 19.019 1.00 85.62 87 PRO A O 1
ATOM 710 N N . ILE A 1 88 ? 2.191 -9.636 18.556 1.00 86.88 88 ILE A N 1
ATOM 711 C CA . ILE A 1 88 ? 3.303 -9.000 19.274 1.00 86.88 88 ILE A CA 1
ATOM 712 C C . ILE A 1 88 ? 2.784 -8.138 20.426 1.00 86.88 88 ILE A C 1
ATOM 714 O O . ILE A 1 88 ? 1.666 -7.623 20.399 1.00 86.88 88 ILE A O 1
ATOM 718 N N . THR A 1 89 ? 3.612 -7.971 21.454 1.00 78.75 89 THR A N 1
ATOM 719 C CA . THR A 1 89 ? 3.306 -7.099 22.592 1.00 78.75 89 THR A CA 1
ATOM 720 C C . THR A 1 89 ? 3.096 -5.658 22.117 1.00 78.75 89 THR A C 1
ATOM 722 O O . THR A 1 89 ? 3.900 -5.140 21.347 1.00 78.75 89 THR A O 1
ATOM 725 N N . GLY A 1 90 ? 2.044 -4.994 22.606 1.00 72.19 90 GLY A N 1
ATOM 726 C CA . GLY A 1 90 ? 1.816 -3.564 22.358 1.00 72.19 90 GLY A CA 1
ATOM 727 C C . GLY A 1 90 ? 0.657 -3.216 21.423 1.00 72.19 90 GLY A C 1
ATO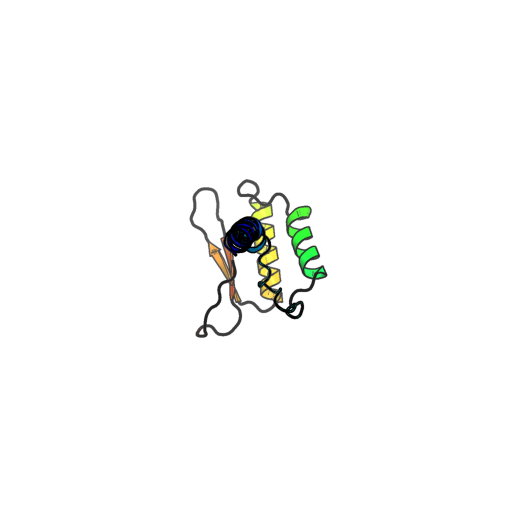M 728 O O . GLY A 1 90 ? 0.479 -2.041 21.134 1.00 72.19 90 GLY A O 1
ATOM 729 N N . GLY A 1 91 ? -0.148 -4.180 20.972 1.00 71.56 91 GLY A N 1
ATOM 730 C CA . GLY A 1 91 ? -1.428 -3.888 20.319 1.00 71.56 91 GLY A CA 1
ATOM 731 C C . GLY A 1 91 ? -1.843 -4.932 19.284 1.00 71.56 91 GLY A C 1
ATOM 732 O O . GLY A 1 91 ? -1.019 -5.746 18.869 1.00 71.56 91 GLY A O 1
ATOM 733 N N . PRO A 1 92 ? -3.116 -4.932 18.848 1.00 82.62 92 PRO A N 1
ATOM 734 C CA . PRO A 1 92 ? -3.569 -5.806 17.776 1.00 82.62 92 PRO A CA 1
ATOM 735 C C . PRO A 1 92 ? -3.106 -5.246 16.426 1.00 82.62 92 PRO A C 1
ATOM 737 O O . PRO A 1 92 ? -3.855 -4.571 15.718 1.00 82.62 92 PRO A O 1
ATOM 740 N N . TYR A 1 93 ? -1.848 -5.500 16.077 1.00 91.88 93 TYR A N 1
ATOM 741 C CA . TYR A 1 93 ? -1.313 -5.153 14.766 1.00 91.88 93 TYR A CA 1
ATOM 742 C C . TYR A 1 93 ? -1.828 -6.118 13.708 1.00 91.88 93 TYR A C 1
ATOM 744 O O . TYR A 1 93 ? -2.069 -7.295 13.979 1.00 91.88 93 TYR A O 1
ATOM 752 N N . LYS A 1 94 ? -1.994 -5.612 12.489 1.00 92.81 94 LYS A N 1
ATOM 753 C CA . LYS A 1 94 ? -2.523 -6.382 11.368 1.00 92.81 94 LYS A CA 1
ATOM 754 C C . LYS A 1 94 ? -1.666 -6.161 10.135 1.00 92.81 94 LYS A C 1
ATOM 756 O O . LYS A 1 94 ? -1.376 -5.019 9.783 1.00 92.81 94 LYS A O 1
ATOM 761 N N . ASN A 1 95 ? -1.343 -7.245 9.445 1.00 95.56 95 ASN A N 1
ATOM 762 C CA . ASN A 1 95 ? -0.929 -7.185 8.051 1.00 95.56 95 ASN A CA 1
ATOM 763 C C . ASN A 1 95 ? -2.183 -7.207 7.175 1.00 95.56 95 ASN A C 1
ATOM 765 O O . ASN A 1 95 ? -3.116 -7.969 7.436 1.00 95.56 95 ASN A O 1
ATOM 769 N N . ILE A 1 96 ? -2.198 -6.401 6.116 1.00 97.56 96 ILE A N 1
ATOM 770 C CA . ILE A 1 96 ? -3.231 -6.461 5.079 1.00 97.56 96 ILE A CA 1
ATOM 771 C C . ILE A 1 96 ? -2.613 -7.145 3.866 1.00 97.56 96 ILE A C 1
ATOM 773 O O . ILE A 1 96 ? -1.722 -6.593 3.228 1.00 97.56 96 ILE A O 1
ATOM 777 N N . VAL A 1 97 ? -3.071 -8.359 3.568 1.00 97.56 97 VAL A N 1
ATOM 778 C CA . VAL A 1 97 ? -2.545 -9.181 2.473 1.00 97.56 97 VAL A CA 1
ATOM 779 C C . VAL A 1 97 ? -3.562 -9.198 1.342 1.00 97.56 97 VAL A C 1
ATOM 781 O O . VAL A 1 97 ? -4.710 -9.581 1.554 1.00 97.56 97 VAL A O 1
ATOM 784 N N . ALA A 1 98 ? -3.144 -8.798 0.143 1.00 98.06 98 ALA A N 1
ATOM 785 C CA . ALA A 1 98 ? -3.963 -8.820 -1.064 1.00 98.06 98 ALA A CA 1
ATOM 786 C C . ALA A 1 98 ? -3.455 -9.882 -2.040 1.00 98.06 98 ALA A C 1
ATOM 788 O O . ALA A 1 98 ? -2.310 -9.832 -2.478 1.00 98.06 98 ALA A O 1
ATOM 789 N N . ASN A 1 99 ? -4.325 -10.823 -2.401 1.00 97.25 99 ASN A N 1
ATOM 790 C CA . ASN A 1 99 ? -4.022 -11.875 -3.365 1.00 97.25 99 ASN A CA 1
ATOM 791 C C . ASN A 1 99 ? -4.730 -11.595 -4.695 1.00 97.25 99 ASN A C 1
ATOM 793 O O . ASN A 1 99 ? -5.949 -11.403 -4.726 1.00 97.25 99 ASN A O 1
ATOM 797 N N . TYR A 1 100 ? -3.970 -11.642 -5.787 1.00 95.81 100 TYR A N 1
ATOM 798 C CA . TYR A 1 100 ? -4.456 -11.528 -7.164 1.00 95.81 100 TYR A CA 1
ATOM 799 C C . TYR A 1 100 ? -4.116 -12.803 -7.947 1.00 95.81 100 TYR A C 1
ATOM 801 O O . TYR A 1 100 ? -3.161 -13.499 -7.614 1.00 95.81 100 TYR A O 1
ATOM 809 N N . GLY A 1 101 ? -4.885 -13.110 -8.996 1.00 94.56 101 GLY A N 1
ATOM 810 C CA . GLY A 1 101 ? -4.651 -14.294 -9.835 1.00 94.56 101 GLY A CA 1
ATOM 811 C C . GLY A 1 101 ? -5.161 -15.616 -9.229 1.00 94.56 101 GLY A C 1
ATOM 812 O O . GLY A 1 101 ? -5.975 -15.581 -8.299 1.00 94.56 101 GLY A O 1
ATOM 813 N N . PRO A 1 102 ? -4.761 -16.776 -9.784 1.00 94.00 102 PRO A N 1
ATOM 814 C CA . PRO A 1 102 ? -5.153 -18.106 -9.302 1.00 94.00 102 PRO A CA 1
ATOM 815 C C . PRO A 1 102 ? -4.464 -18.477 -7.978 1.00 94.00 102 PRO A C 1
ATOM 817 O O . PRO A 1 102 ? -3.418 -17.933 -7.642 1.00 94.00 102 PRO A O 1
ATOM 820 N N . ALA A 1 103 ? -5.059 -19.400 -7.216 1.00 91.12 103 ALA A N 1
ATOM 821 C CA . ALA A 1 103 ? -4.542 -19.813 -5.905 1.00 91.12 103 ALA A CA 1
ATOM 822 C C . ALA A 1 103 ? -3.375 -20.817 -5.986 1.00 91.12 103 ALA A C 1
ATOM 824 O O . ALA A 1 103 ? -2.594 -20.927 -5.049 1.00 91.12 103 ALA A O 1
ATOM 825 N N . ASP A 1 104 ? -3.271 -21.541 -7.096 1.00 92.81 104 ASP A N 1
ATOM 826 C CA . ASP A 1 104 ? -2.360 -22.662 -7.350 1.00 92.81 104 ASP A CA 1
ATOM 827 C C . ASP A 1 104 ? -1.309 -22.357 -8.437 1.00 92.81 104 ASP A C 1
ATOM 829 O O . ASP A 1 104 ? -0.595 -23.248 -8.894 1.00 92.81 104 ASP A O 1
ATOM 833 N N . GLY A 1 105 ? -1.198 -21.091 -8.855 1.00 91.88 105 GLY A N 1
ATOM 834 C CA . GLY A 1 105 ? -0.223 -20.642 -9.850 1.00 91.88 105 GLY A CA 1
ATOM 835 C C . GLY A 1 105 ? 1.143 -20.247 -9.263 1.00 91.88 105 GLY A C 1
ATOM 836 O O . GLY A 1 105 ? 1.306 -20.166 -8.044 1.00 91.88 105 GLY A O 1
ATOM 837 N N . PRO A 1 106 ? 2.136 -19.946 -10.125 1.00 94.44 106 PRO A N 1
ATOM 838 C CA . PRO A 1 106 ? 3.406 -19.362 -9.699 1.00 94.44 106 PRO A CA 1
ATOM 839 C C . PRO A 1 106 ? 3.192 -18.083 -8.877 1.00 94.44 106 PRO A C 1
ATOM 841 O O . PRO A 1 106 ? 2.481 -17.173 -9.306 1.00 94.44 106 PRO A O 1
ATOM 844 N N . LEU A 1 107 ? 3.820 -18.012 -7.702 1.00 94.69 107 LEU A N 1
ATOM 845 C CA . LEU A 1 107 ? 3.627 -16.931 -6.738 1.00 94.69 107 LEU A CA 1
ATOM 846 C C . LEU A 1 107 ? 4.729 -15.870 -6.848 1.00 94.69 107 LEU A C 1
ATOM 848 O O . LEU A 1 107 ? 5.917 -16.188 -6.806 1.00 94.69 107 LEU A O 1
ATOM 852 N N . ILE A 1 108 ? 4.321 -14.602 -6.903 1.00 95.31 108 ILE A N 1
ATOM 853 C CA . ILE A 1 108 ? 5.194 -13.435 -6.734 1.00 95.31 108 ILE A CA 1
ATOM 854 C C . ILE A 1 108 ? 4.702 -12.666 -5.506 1.00 95.31 108 ILE A C 1
ATOM 856 O O . ILE A 1 108 ? 3.522 -12.330 -5.423 1.00 95.31 108 ILE A O 1
ATOM 860 N N . ILE A 1 109 ? 5.602 -12.386 -4.560 1.00 94.75 109 ILE A N 1
ATOM 861 C CA . ILE A 1 109 ? 5.302 -11.619 -3.342 1.00 94.75 109 ILE A CA 1
ATOM 862 C C . ILE A 1 109 ? 5.876 -10.207 -3.493 1.00 94.75 109 ILE A C 1
ATOM 864 O O . ILE A 1 109 ? 7.048 -10.049 -3.828 1.00 94.75 109 ILE A O 1
ATOM 868 N N . ILE A 1 110 ? 5.047 -9.194 -3.229 1.00 93.50 110 ILE A N 1
ATOM 869 C CA . ILE A 1 110 ? 5.425 -7.775 -3.186 1.00 93.50 110 ILE A CA 1
ATOM 870 C C . ILE A 1 110 ? 5.091 -7.270 -1.781 1.00 93.50 110 ILE A C 1
ATOM 872 O O . ILE A 1 110 ? 3.939 -7.378 -1.360 1.00 93.50 110 ILE A O 1
ATOM 876 N N . GLY A 1 111 ? 6.087 -6.754 -1.061 1.00 88.19 111 GLY A N 1
ATOM 877 C CA . GLY A 1 111 ? 5.964 -6.260 0.313 1.00 88.19 111 GLY A CA 1
ATOM 878 C C . GLY A 1 111 ? 6.859 -5.063 0.567 1.00 88.19 111 GLY A C 1
ATOM 879 O O . GLY A 1 111 ? 7.836 -4.896 -0.198 1.00 88.19 111 GLY A O 1
#